Protein AF-A0A2B7X7X5-F1 (afdb_monomer)

Sequence (63 aa):
MTYLHIRMKPYTQVEGEAQGDETALSNLLKDLSQGPEFARVAKLENSEIELKEGEKSFVVTRG

Foldseek 3Di:
DFFFAWPDDPDADTGTTHDDPPVVVVVVQVDVCPDPPPDHDPDDDDDGDDDDPPDDDHDDDDD

Mean predicted aligned error: 7.37 Å

pLDDT: mean 80.97, std 16.54, range [37.88, 95.75]

InterPro domains:
  IPR001792 Acylphosphatase-like domain [PF00708] (9-59)
  IPR001792 Acylphosphatase-like domain [PS51160] (1-62)
  IPR036046 Acylphosphatase-like domain superfamily [SSF54975] (11-60)

Solvent-accessible surface area (backbone atoms only — not comparable to full-atom values): 4317 Å² total; per-residue (Å²): 109,52,38,58,31,76,42,74,52,95,93,82,47,72,41,57,63,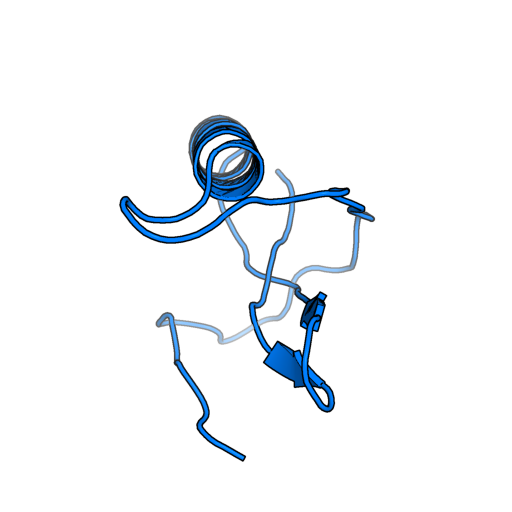39,80,43,53,54,68,62,47,54,51,50,52,53,50,55,56,54,41,58,99,93,50,80,54,90,76,84,87,87,64,85,67,83,86,72,85,88,76,86,74,94,78,85,74,86,129

Organism: NCBI:txid2060905

Structure (mmCIF, N/CA/C/O backbone):
data_AF-A0A2B7X7X5-F1
#
_entry.id   AF-A0A2B7X7X5-F1
#
loop_
_atom_site.group_PDB
_atom_site.id
_atom_site.type_symbol
_atom_site.label_atom_id
_atom_site.label_alt_id
_atom_site.label_comp_id
_atom_site.label_asym_id
_atom_site.label_entity_id
_atom_site.label_seq_id
_atom_site.pdbx_PDB_ins_code
_atom_site.Cartn_x
_atom_site.Cartn_y
_atom_site.Cartn_z
_atom_site.occupancy
_atom_site.B_iso_or_equiv
_atom_site.auth_seq_id
_atom_site.auth_comp_id
_atom_site.auth_asym_id
_atom_site.auth_atom_id
_atom_site.pdbx_PDB_model_num
ATOM 1 N N . MET A 1 1 ? -6.925 2.867 14.459 1.00 44.62 1 MET A N 1
ATOM 2 C CA . MET A 1 1 ? -6.943 1.718 13.524 1.00 44.62 1 MET A CA 1
ATOM 3 C C . MET A 1 1 ? -7.548 2.180 12.206 1.00 44.62 1 MET A C 1
ATOM 5 O O . MET A 1 1 ? -8.648 2.710 12.241 1.00 44.62 1 MET A O 1
ATOM 9 N N . THR A 1 2 ? -6.803 2.075 11.103 1.00 37.88 2 THR A N 1
ATOM 10 C CA . THR A 1 2 ? -6.967 2.853 9.843 1.00 37.88 2 THR A CA 1
ATOM 11 C C . THR A 1 2 ? -7.443 1.934 8.672 1.00 37.88 2 THR A C 1
ATOM 13 O O . THR A 1 2 ? -7.687 0.751 8.912 1.00 37.88 2 THR A O 1
ATOM 16 N N . TYR A 1 3 ? -7.610 2.411 7.421 1.00 38.59 3 TYR A N 1
ATOM 17 C CA . TYR A 1 3 ? -8.164 1.603 6.303 1.00 38.59 3 TYR A CA 1
ATOM 18 C C . TYR A 1 3 ? -7.524 1.904 4.868 1.00 38.59 3 TYR A C 1
ATOM 20 O O . TYR A 1 3 ? -7.602 3.062 4.482 1.00 38.59 3 TYR A O 1
ATOM 28 N N . LEU A 1 4 ? -6.939 0.955 4.051 1.00 40.97 4 LEU A N 1
ATOM 29 C CA . LEU A 1 4 ? -6.441 0.992 2.588 1.00 40.97 4 LEU A CA 1
ATOM 30 C C . LEU A 1 4 ? -6.615 -0.175 1.401 1.00 40.97 4 LEU A C 1
ATOM 32 O O . LEU A 1 4 ? -5.917 -1.172 1.417 1.00 40.97 4 LEU A O 1
ATOM 36 N N . HIS A 1 5 ? -7.328 -0.014 0.229 1.00 47.12 5 HIS A N 1
ATOM 37 C CA . HIS A 1 5 ? -8.210 -0.843 -0.787 1.00 47.12 5 HIS A CA 1
ATOM 38 C C . HIS A 1 5 ? -7.783 -0.734 -2.254 1.00 47.12 5 HIS A C 1
ATOM 40 O O . HIS A 1 5 ? -8.319 0.005 -3.076 1.00 47.12 5 HIS A O 1
ATOM 46 N N . ILE A 1 6 ? -6.841 -1.498 -2.702 1.00 52.03 6 ILE A N 1
ATOM 47 C CA . ILE A 1 6 ? -6.099 -1.042 -3.869 1.00 52.03 6 ILE A CA 1
ATOM 48 C C . ILE A 1 6 ? -6.841 -1.349 -5.231 1.00 52.03 6 ILE A C 1
ATOM 50 O O . ILE A 1 6 ? -6.820 -2.482 -5.693 1.00 52.03 6 ILE A O 1
ATOM 54 N N . ARG A 1 7 ? -7.512 -0.376 -5.890 1.00 55.84 7 ARG A N 1
ATOM 55 C CA . ARG A 1 7 ? -8.115 -0.277 -7.248 1.00 55.84 7 ARG A CA 1
ATOM 56 C C . ARG A 1 7 ? -7.263 0.495 -8.266 1.00 55.84 7 ARG A C 1
ATOM 58 O O . ARG A 1 7 ? -6.837 1.606 -8.015 1.00 55.84 7 ARG A O 1
ATOM 65 N N . MET A 1 8 ? -7.114 -0.014 -9.488 1.00 49.22 8 MET A N 1
ATOM 66 C CA . MET A 1 8 ? -6.397 0.686 -10.574 1.00 49.22 8 MET A CA 1
ATOM 67 C C . MET A 1 8 ? -7.329 1.536 -11.463 1.00 49.22 8 MET A C 1
ATOM 69 O O . MET A 1 8 ? -8.394 1.069 -11.861 1.00 49.22 8 MET A O 1
ATOM 73 N N . LYS A 1 9 ? -6.910 2.762 -11.812 1.00 53.31 9 LYS A N 1
ATOM 74 C CA . LYS A 1 9 ? -7.530 3.685 -12.799 1.00 53.31 9 LYS A CA 1
ATOM 75 C C . LYS A 1 9 ? -6.629 3.791 -14.048 1.00 53.31 9 LYS A C 1
ATOM 77 O O . LYS A 1 9 ? -5.462 3.408 -13.961 1.00 53.31 9 LYS A O 1
ATOM 82 N N . PRO A 1 10 ? -7.104 4.278 -15.218 1.00 53.19 10 PRO A N 1
ATOM 83 C CA . PRO A 1 10 ? -6.320 4.199 -16.450 1.00 53.19 10 PRO A CA 1
ATOM 84 C C . PRO A 1 10 ? -4.912 4.829 -16.365 1.00 53.19 10 PRO A C 1
ATOM 86 O O . PRO A 1 10 ? -4.727 6.003 -16.055 1.00 53.19 10 PRO A O 1
ATOM 89 N N . TYR A 1 11 ? -3.966 3.950 -16.708 1.00 61.78 11 TYR A N 1
ATOM 90 C CA . TYR A 1 11 ? -2.529 4.017 -17.003 1.00 61.78 11 TYR A CA 1
ATOM 91 C C . TYR A 1 11 ? -1.484 4.263 -15.906 1.00 61.78 11 TYR A C 1
ATOM 93 O O . TYR A 1 11 ? -0.395 3.713 -16.062 1.00 61.78 11 TYR A O 1
ATOM 101 N N . THR A 1 12 ? -1.733 4.986 -14.809 1.00 77.38 12 THR A N 1
ATOM 102 C CA . THR A 1 12 ? -0.649 5.231 -13.817 1.00 77.38 12 THR A CA 1
ATOM 103 C C . THR A 1 12 ? -1.059 5.203 -12.350 1.00 77.38 12 THR A C 1
ATOM 105 O O . THR A 1 12 ? -0.188 5.322 -11.487 1.00 77.38 12 THR A O 1
ATOM 108 N N . GLN A 1 13 ? -2.347 5.048 -12.044 1.00 82.88 13 GLN A N 1
ATOM 109 C CA . GLN A 1 13 ? -2.842 5.202 -10.680 1.00 82.88 13 GLN A CA 1
ATOM 110 C C . GLN A 1 13 ? -3.436 3.910 -10.133 1.00 82.88 13 GLN A C 1
ATOM 112 O O . GLN A 1 13 ? -4.219 3.220 -10.789 1.00 82.88 13 GLN A O 1
ATOM 117 N N . VAL A 1 14 ? -3.077 3.643 -8.882 1.00 87.69 14 VAL A N 1
ATOM 118 C CA . VAL A 1 14 ? -3.637 2.606 -8.029 1.00 87.69 14 VAL A CA 1
ATOM 119 C C . VAL A 1 14 ? -4.159 3.299 -6.755 1.00 87.69 14 VAL A C 1
ATOM 121 O O . VAL A 1 14 ? -3.472 4.153 -6.210 1.00 87.69 14 VAL A O 1
ATOM 124 N N . GLU A 1 15 ? -5.371 3.003 -6.300 1.00 86.62 15 GLU A N 1
ATOM 125 C CA . GLU A 1 15 ? -6.167 3.753 -5.306 1.00 86.62 15 GLU A CA 1
ATOM 126 C C . GLU A 1 15 ? -6.686 2.840 -4.210 1.00 86.62 15 GLU A C 1
ATOM 128 O O . GLU A 1 15 ? -7.059 1.766 -4.597 1.00 86.62 15 GLU A O 1
ATOM 133 N N . GLY A 1 16 ? -6.878 3.223 -2.932 1.00 87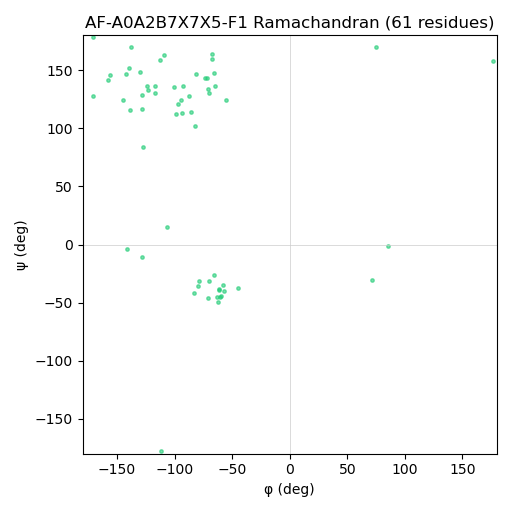.81 16 GLY A N 1
ATOM 134 C CA . GLY A 1 16 ? -7.664 2.357 -2.034 1.00 87.81 16 GLY A CA 1
ATOM 135 C C . GLY A 1 16 ? -7.943 2.578 -0.532 1.00 87.81 16 GLY A C 1
ATOM 136 O O . GLY A 1 16 ? -7.061 3.042 0.143 1.00 87.81 16 GLY A O 1
ATOM 137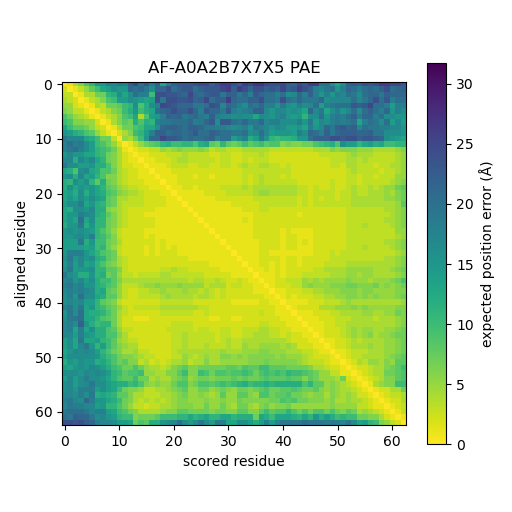 N N . GLU A 1 17 ? -9.030 1.964 0.019 1.00 89.56 17 GLU A N 1
ATOM 138 C CA . GLU A 1 17 ? -9.518 1.341 1.353 1.00 89.56 17 GLU A CA 1
ATOM 139 C C . GLU A 1 17 ? -9.364 -0.223 1.971 1.00 89.56 17 GLU A C 1
ATOM 141 O O . GLU A 1 17 ? -9.671 -1.293 1.447 1.00 89.56 17 GLU A O 1
ATOM 146 N N . ALA A 1 18 ? -8.879 -0.493 3.175 1.00 90.38 18 ALA A N 1
ATOM 147 C CA . ALA A 1 18 ? -8.582 -1.838 3.749 1.00 90.38 18 ALA A CA 1
ATOM 148 C C . ALA A 1 18 ? -8.239 -1.789 5.214 1.00 90.38 18 ALA A C 1
ATOM 150 O O . ALA A 1 18 ? -7.287 -1.152 5.628 1.00 90.38 18 ALA A O 1
ATOM 151 N N . GLN A 1 19 ? -8.926 -2.590 5.988 1.00 89.44 19 GLN A N 1
ATOM 152 C CA . GLN A 1 19 ? -8.898 -2.509 7.431 1.00 89.44 19 GLN A CA 1
ATOM 153 C C . GLN A 1 19 ? -7.697 -3.194 8.052 1.00 89.44 19 GLN A C 1
ATOM 155 O O . GLN A 1 19 ? -7.284 -4.265 7.613 1.00 89.44 19 GLN A O 1
ATOM 160 N N . GLY A 1 20 ? -7.224 -2.646 9.164 1.00 88.75 20 GLY A N 1
ATOM 161 C CA . GLY A 1 20 ? -6.242 -3.326 9.990 1.00 88.75 20 GLY A CA 1
ATOM 162 C C . GLY A 1 20 ? -5.994 -2.634 11.318 1.00 88.75 20 GLY A C 1
ATOM 163 O O . GLY A 1 20 ? -6.548 -1.573 11.627 1.00 88.75 20 GLY A O 1
ATOM 164 N N . ASP A 1 21 ? -5.124 -3.241 12.114 1.00 91.31 21 ASP A N 1
ATOM 165 C CA . ASP A 1 21 ? -4.513 -2.522 13.215 1.00 91.31 21 ASP A CA 1
ATOM 166 C C . ASP A 1 21 ? -3.565 -1.423 12.698 1.00 91.31 21 ASP A C 1
ATOM 168 O O . ASP A 1 21 ? -3.117 -1.436 11.550 1.00 91.31 21 ASP A O 1
ATOM 172 N N . GLU A 1 22 ? -3.262 -0.441 13.544 1.00 89.81 22 GLU A N 1
ATOM 173 C CA . GLU A 1 22 ? -2.420 0.701 13.168 1.00 89.81 22 GLU A CA 1
ATOM 174 C C . GLU A 1 22 ? -1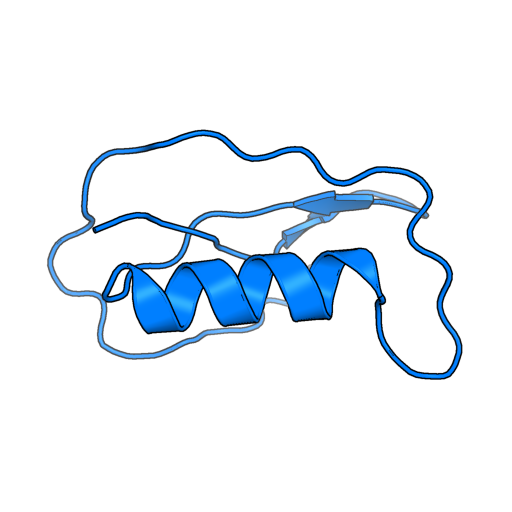.028 0.278 12.675 1.00 89.81 22 GLU A C 1
ATOM 176 O O . GLU A 1 22 ? -0.493 0.876 11.740 1.00 89.81 22 GLU A O 1
ATOM 181 N N . THR A 1 23 ? -0.462 -0.790 13.245 1.00 94.06 23 THR A N 1
ATOM 182 C CA . THR A 1 23 ? 0.869 -1.275 12.863 1.00 94.06 23 THR A CA 1
ATOM 183 C C . THR A 1 23 ? 0.836 -1.903 11.474 1.00 94.06 23 THR A C 1
ATOM 185 O O . THR A 1 23 ? 1.677 -1.578 10.634 1.00 94.06 23 THR A O 1
ATOM 188 N N . ALA A 1 24 ? -0.154 -2.754 11.197 1.00 91.50 24 ALA A N 1
ATOM 189 C CA . ALA A 1 24 ? -0.340 -3.366 9.885 1.00 91.50 24 ALA A CA 1
ATOM 190 C C . ALA A 1 24 ? -0.496 -2.314 8.776 1.00 91.50 24 ALA A C 1
ATOM 192 O O . ALA A 1 24 ? 0.076 -2.448 7.695 1.00 91.50 24 ALA A O 1
ATOM 193 N N . LEU A 1 25 ? -1.220 -1.233 9.056 1.00 92.12 25 LEU A N 1
ATOM 194 C CA . LEU A 1 25 ? -1.519 -0.201 8.064 1.00 92.12 25 LEU A CA 1
ATOM 195 C C . LEU A 1 25 ? -0.367 0.763 7.848 1.00 92.12 25 LEU A C 1
ATOM 197 O O . LEU A 1 25 ? -0.117 1.168 6.716 1.00 92.12 25 LEU A O 1
ATOM 201 N N . SER A 1 26 ? 0.368 1.086 8.909 1.00 93.88 26 SER A N 1
ATOM 202 C CA . SER A 1 26 ? 1.616 1.837 8.801 1.00 93.88 26 SER A CA 1
ATOM 203 C C . SER A 1 26 ? 2.631 1.092 7.925 1.00 93.88 26 SER A C 1
ATOM 205 O O . SER A 1 26 ? 3.219 1.677 7.012 1.00 93.88 26 SER A O 1
ATOM 207 N N . ASN A 1 27 ? 2.764 -0.226 8.119 1.00 95.75 27 ASN A N 1
ATOM 208 C CA . ASN A 1 27 ? 3.613 -1.068 7.274 1.00 95.75 27 ASN A CA 1
ATOM 209 C C . ASN A 1 27 ? 3.127 -1.097 5.819 1.00 95.75 27 ASN A C 1
ATOM 211 O O . ASN A 1 27 ? 3.925 -0.896 4.908 1.00 95.75 27 ASN A O 1
ATOM 215 N N . LEU A 1 28 ? 1.821 -1.252 5.595 1.00 93.94 28 LEU A N 1
ATOM 216 C CA . LEU A 1 28 ? 1.247 -1.239 4.250 1.00 93.94 28 LEU A CA 1
ATOM 217 C C . LEU A 1 28 ? 1.502 0.091 3.519 1.00 93.94 28 LEU A C 1
ATOM 219 O O . LEU A 1 28 ? 1.917 0.087 2.362 1.00 93.94 28 LEU A O 1
ATOM 223 N N . LEU A 1 29 ? 1.299 1.235 4.181 1.00 93.62 29 LEU A N 1
ATOM 224 C CA . LEU A 1 29 ? 1.574 2.555 3.598 1.00 93.62 29 LEU A CA 1
ATOM 225 C C . LEU A 1 29 ? 3.056 2.722 3.242 1.00 93.62 29 LEU A C 1
ATOM 227 O O . LEU A 1 29 ? 3.385 3.283 2.195 1.00 93.62 29 LEU A O 1
ATOM 231 N N . LYS A 1 30 ? 3.956 2.203 4.084 1.00 95.38 30 LYS A N 1
ATOM 232 C CA . LYS A 1 30 ? 5.393 2.192 3.805 1.00 95.38 30 LYS A CA 1
ATOM 233 C C . LYS A 1 30 ? 5.706 1.361 2.562 1.00 95.38 30 LYS A C 1
ATOM 235 O O . LYS A 1 30 ? 6.382 1.870 1.668 1.00 95.38 30 LYS A O 1
ATOM 240 N N . ASP A 1 31 ? 5.189 0.142 2.470 1.00 95.25 31 ASP A N 1
ATOM 241 C CA . ASP A 1 31 ? 5.422 -0.741 1.323 1.00 95.25 31 ASP A CA 1
ATOM 242 C C . ASP A 1 31 ? 4.877 -0.121 0.027 1.00 95.25 31 ASP A C 1
ATOM 244 O O . ASP A 1 31 ? 5.539 -0.135 -1.012 1.00 95.25 31 ASP A O 1
ATOM 248 N N . LEU A 1 32 ? 3.716 0.537 0.089 1.00 93.81 32 LEU A N 1
ATOM 249 C CA . LEU A 1 32 ? 3.145 1.236 -1.063 1.00 93.81 32 LEU A CA 1
ATOM 250 C C . LEU A 1 32 ? 3.914 2.483 -1.461 1.00 93.81 32 LEU A C 1
ATOM 252 O O . LEU A 1 32 ? 3.951 2.802 -2.640 1.00 93.81 32 LEU A O 1
ATOM 256 N N . SER A 1 33 ? 4.543 3.184 -0.519 1.00 93.38 33 SER A N 1
ATOM 257 C CA . SER A 1 33 ? 5.406 4.319 -0.858 1.00 93.38 33 SER A CA 1
ATOM 258 C C . SER A 1 33 ? 6.658 3.892 -1.634 1.00 93.38 33 SER A C 1
ATOM 260 O O . SER A 1 33 ? 7.194 4.677 -2.415 1.00 93.38 33 SER A O 1
ATOM 262 N N . GLN A 1 34 ? 7.108 2.646 -1.446 1.00 94.62 34 GLN A N 1
ATOM 263 C CA . GLN A 1 34 ? 8.228 2.060 -2.183 1.00 94.62 34 GLN A CA 1
ATOM 264 C C . GLN A 1 34 ? 7.771 1.501 -3.534 1.00 94.62 34 GLN A C 1
ATOM 266 O O . GLN A 1 34 ? 8.428 1.722 -4.551 1.00 94.62 34 GLN A O 1
ATOM 271 N N . GLY A 1 35 ? 6.613 0.840 -3.550 1.00 91.38 35 GLY A N 1
ATOM 272 C CA . GLY A 1 35 ? 6.131 0.091 -4.703 1.00 91.38 35 GLY A CA 1
ATOM 273 C C . GLY A 1 35 ? 6.882 -1.236 -4.899 1.00 91.38 35 GLY A C 1
ATOM 274 O O . GLY A 1 35 ? 7.880 -1.507 -4.232 1.00 91.38 35 GLY A O 1
ATOM 275 N N . PRO A 1 36 ? 6.395 -2.105 -5.801 1.00 91.31 36 PRO A N 1
ATOM 276 C CA . PRO A 1 36 ? 7.086 -3.343 -6.156 1.00 91.31 36 PRO A CA 1
ATOM 277 C C . PRO A 1 36 ? 8.398 -3.071 -6.911 1.00 91.31 36 PRO A C 1
ATOM 279 O O . PRO A 1 36 ? 8.587 -1.994 -7.467 1.00 91.31 36 PRO A O 1
ATOM 282 N N . GLU A 1 37 ? 9.265 -4.085 -6.999 1.00 94.69 37 GLU A N 1
ATOM 283 C CA . GLU A 1 37 ? 10.651 -4.007 -7.507 1.00 94.69 37 GLU A CA 1
ATOM 284 C C . GLU A 1 37 ? 10.842 -3.205 -8.811 1.00 94.69 37 GLU A C 1
ATOM 286 O O . GLU A 1 37 ? 11.821 -2.477 -8.954 1.00 94.69 37 GLU A O 1
ATOM 291 N N . PHE A 1 38 ? 9.898 -3.296 -9.752 1.00 91.06 38 PHE A N 1
ATOM 292 C CA . PHE A 1 38 ? 9.981 -2.644 -11.067 1.00 91.06 38 PHE A CA 1
ATOM 293 C C 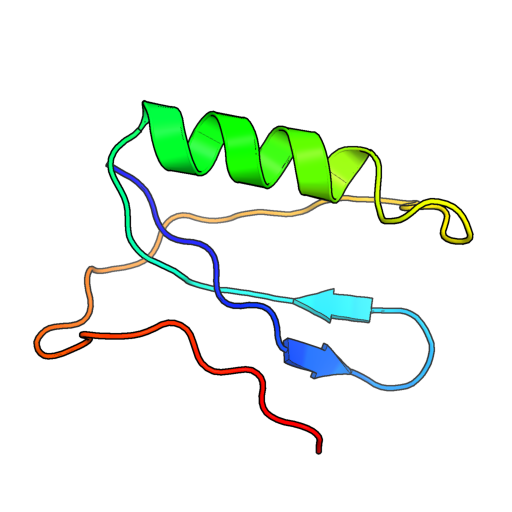. PHE A 1 38 ? 9.047 -1.436 -11.230 1.00 91.06 38 PHE A C 1
ATOM 295 O O . PHE A 1 38 ? 8.801 -0.993 -12.353 1.00 91.06 38 PHE A O 1
ATOM 302 N N . ALA A 1 39 ? 8.504 -0.903 -10.136 1.00 89.50 39 ALA A N 1
ATOM 303 C CA . ALA A 1 39 ? 7.639 0.270 -10.148 1.00 89.50 39 ALA A CA 1
ATOM 304 C C . ALA A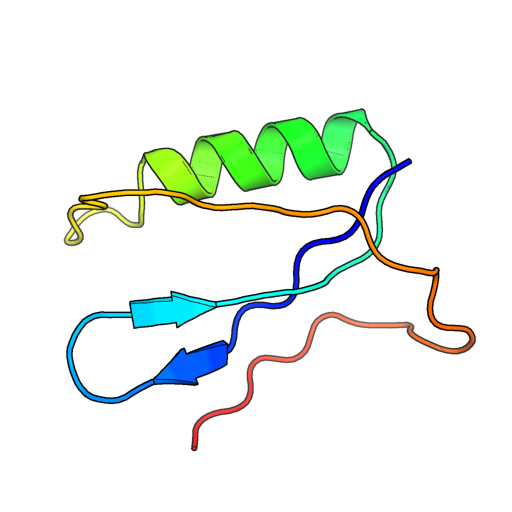 1 39 ? 8.296 1.468 -9.459 1.00 89.50 39 ALA A C 1
ATOM 306 O O . ALA A 1 39 ? 9.195 1.341 -8.633 1.00 89.50 39 ALA A O 1
ATOM 307 N N . ARG A 1 40 ? 7.804 2.663 -9.792 1.00 90.50 40 ARG A N 1
ATOM 308 C CA . ARG A 1 40 ? 8.163 3.900 -9.104 1.00 90.50 40 ARG A CA 1
ATOM 309 C C . ARG A 1 40 ? 6.898 4.629 -8.691 1.00 90.50 40 ARG A C 1
ATOM 311 O O . ARG A 1 40 ? 6.139 5.078 -9.548 1.00 90.50 40 ARG A O 1
ATOM 318 N N . VAL A 1 41 ? 6.703 4.789 -7.387 1.00 91.25 41 VAL A N 1
ATOM 319 C CA . VAL A 1 41 ? 5.569 5.539 -6.844 1.00 91.25 41 VAL A CA 1
ATOM 320 C C . VAL A 1 41 ? 5.929 7.017 -6.797 1.00 91.25 41 VAL A C 1
ATOM 322 O O . VAL A 1 41 ? 6.851 7.436 -6.104 1.00 91.25 41 V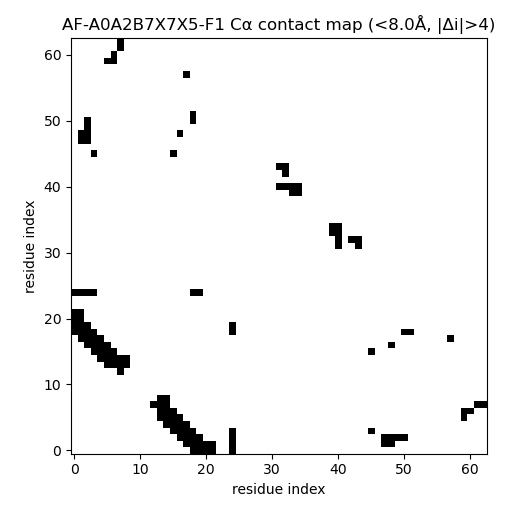AL A O 1
ATOM 325 N N . ALA A 1 42 ? 5.232 7.814 -7.606 1.00 92.25 42 ALA A N 1
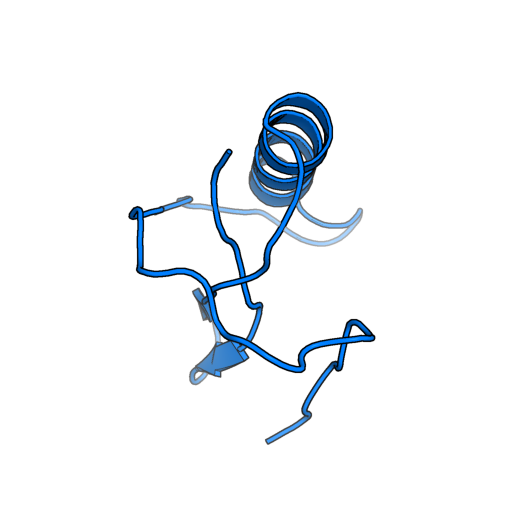ATOM 326 C CA . ALA A 1 42 ? 5.468 9.253 -7.686 1.00 92.25 42 ALA A CA 1
ATOM 327 C C . ALA A 1 42 ? 4.825 10.017 -6.519 1.00 92.25 42 ALA A C 1
ATOM 329 O O . ALA A 1 42 ? 5.334 11.057 -6.107 1.00 92.25 42 ALA A O 1
ATOM 330 N N . LYS A 1 43 ? 3.698 9.512 -6.007 1.00 91.50 43 LYS A N 1
ATOM 331 C CA . LYS A 1 43 ? 2.929 10.110 -4.917 1.00 91.50 43 LYS A CA 1
ATOM 332 C C . LYS A 1 43 ? 2.072 9.035 -4.250 1.00 91.50 43 LYS A C 1
ATOM 334 O O . LYS A 1 43 ? 1.514 8.194 -4.950 1.00 91.50 43 LYS A O 1
ATOM 339 N N . LEU A 1 44 ? 1.951 9.103 -2.926 1.00 92.81 44 LEU A N 1
ATOM 340 C CA . LEU A 1 44 ? 0.976 8.344 -2.145 1.00 92.81 44 LEU A CA 1
ATOM 341 C C . LEU A 1 44 ? 0.025 9.336 -1.467 1.00 92.81 44 LEU A C 1
ATOM 343 O O . LEU A 1 44 ? 0.476 10.299 -0.849 1.00 92.81 44 LEU A O 1
ATOM 347 N N . GLU A 1 45 ? -1.276 9.102 -1.602 1.00 92.81 45 GLU A N 1
ATOM 348 C CA . GLU A 1 45 ? -2.331 9.841 -0.907 1.00 92.81 45 GLU A CA 1
ATOM 349 C C . GLU A 1 45 ? -3.189 8.840 -0.131 1.00 92.81 45 GLU A C 1
ATOM 351 O O . GLU A 1 45 ? -3.515 7.772 -0.651 1.00 92.81 45 GLU A O 1
ATOM 356 N N . ASN A 1 46 ? -3.542 9.172 1.110 1.00 90.56 46 ASN A N 1
ATOM 357 C CA . ASN A 1 46 ? -4.401 8.348 1.954 1.00 90.56 46 ASN A CA 1
ATOM 358 C C . ASN A 1 46 ? -5.384 9.218 2.748 1.00 90.56 46 ASN A C 1
ATOM 360 O O . ASN A 1 46 ? -5.093 10.366 3.084 1.00 90.56 46 ASN A O 1
ATOM 364 N N . SER A 1 47 ? -6.539 8.646 3.068 1.00 91.62 47 SER A N 1
ATOM 365 C CA . SER A 1 47 ? -7.582 9.266 3.885 1.00 91.62 47 SER A CA 1
ATOM 366 C C . SER A 1 47 ? -8.213 8.208 4.777 1.00 91.62 47 SER A C 1
ATOM 368 O O . SER A 1 47 ? -8.332 7.052 4.373 1.00 91.62 47 SER A O 1
ATOM 370 N N . GLU A 1 48 ? -8.637 8.594 5.973 1.00 89.19 48 GLU A N 1
ATOM 371 C CA . GLU A 1 48 ? -9.424 7.707 6.827 1.00 89.19 48 GLU A CA 1
ATOM 372 C C . GLU A 1 48 ? -10.847 7.575 6.289 1.00 89.19 48 GLU A C 1
ATOM 374 O O . GLU A 1 48 ? -11.419 8.542 5.783 1.00 89.19 48 GLU A O 1
ATOM 379 N N . ILE A 1 49 ? -11.416 6.378 6.411 1.00 87.75 49 ILE A N 1
ATOM 380 C CA . ILE A 1 49 ? -12.825 6.127 6.123 1.00 87.75 49 ILE A CA 1
ATOM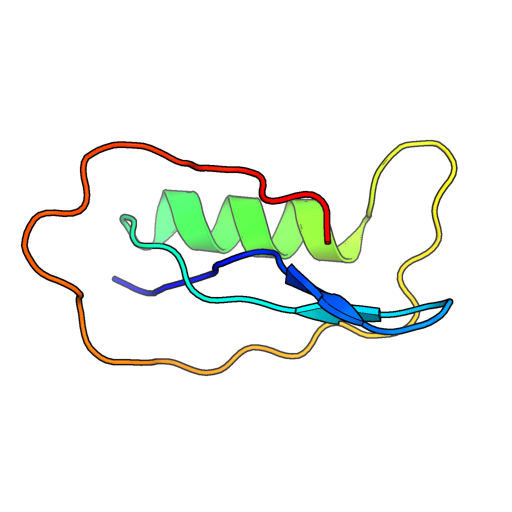 381 C C . ILE A 1 49 ? -13.430 5.209 7.188 1.00 87.75 49 ILE A C 1
ATOM 383 O O . ILE A 1 49 ? -12.711 4.634 8.007 1.00 87.75 49 ILE A O 1
ATOM 387 N N . GLU A 1 50 ? -14.753 5.071 7.163 1.00 87.62 50 GLU A N 1
ATOM 388 C CA . GLU A 1 50 ? -15.487 4.208 8.088 1.00 87.62 50 GLU A CA 1
ATOM 389 C C . GLU A 1 50 ? -15.171 2.722 7.883 1.00 87.62 50 GLU A C 1
ATOM 391 O O . GLU A 1 50 ? -14.932 2.259 6.764 1.00 87.62 50 GLU A O 1
ATOM 396 N N . LEU A 1 51 ? -15.207 1.969 8.986 1.00 84.88 51 LEU A N 1
ATOM 397 C CA . LEU A 1 51 ? -15.015 0.523 8.966 1.00 84.88 51 LEU A CA 1
ATOM 398 C C . LEU A 1 51 ? -16.156 -0.149 8.198 1.00 84.88 51 LEU A C 1
ATOM 400 O O . LEU A 1 51 ? -17.329 0.162 8.414 1.00 84.88 51 LEU A O 1
ATOM 404 N N . LYS A 1 52 ? -15.819 -1.121 7.348 1.00 85.38 52 LYS A N 1
ATOM 405 C CA . LYS A 1 52 ? -16.815 -1.935 6.644 1.00 85.38 52 LYS A CA 1
ATOM 406 C C . LYS A 1 52 ? -17.041 -3.245 7.386 1.00 85.38 52 LYS A C 1
ATOM 408 O O . LYS A 1 52 ? -16.119 -4.036 7.589 1.00 85.38 52 LYS A O 1
ATOM 413 N N . GLU A 1 53 ? -18.281 -3.482 7.802 1.00 83.31 53 GLU A N 1
ATOM 414 C CA . GLU A 1 53 ? -18.655 -4.747 8.430 1.00 83.31 53 GLU A CA 1
ATOM 415 C C . GLU A 1 53 ? -18.684 -5.894 7.413 1.00 83.31 53 GLU A C 1
ATOM 417 O O . GLU A 1 53 ? -19.110 -5.741 6.269 1.00 83.31 53 GLU A O 1
ATOM 422 N N . GLY A 1 54 ? -18.265 -7.079 7.856 1.00 83.81 54 GLY A N 1
ATOM 423 C CA . GLY A 1 54 ? -18.379 -8.308 7.070 1.00 83.81 54 GLY A CA 1
ATOM 424 C C . GLY A 1 54 ? -17.236 -8.579 6.089 1.00 83.81 54 GLY A C 1
ATOM 425 O O . GLY A 1 54 ? -17.243 -9.645 5.470 1.00 83.81 54 GLY A O 1
ATOM 426 N N . GLU A 1 55 ? -16.233 -7.702 5.978 1.00 78.75 55 GLU A N 1
ATOM 427 C CA . GLU A 1 55 ? -15.008 -8.010 5.232 1.00 78.75 55 GLU A CA 1
ATOM 428 C C . GLU A 1 55 ? -14.162 -9.067 5.957 1.00 78.75 55 GLU A C 1
ATOM 430 O O . GLU A 1 55 ? -13.905 -8.981 7.157 1.00 78.75 55 GLU A O 1
ATOM 435 N N . LYS A 1 56 ? -13.740 -10.099 5.217 1.00 78.75 56 LYS A N 1
ATOM 436 C CA . LYS A 1 56 ? -12.996 -11.253 5.763 1.00 78.75 56 LYS A CA 1
ATOM 437 C C . LYS A 1 56 ? -11.703 -11.565 5.017 1.00 78.75 56 LYS A C 1
ATOM 439 O O . LYS A 1 56 ? -10.929 -12.404 5.469 1.00 78.75 56 LYS A O 1
ATOM 444 N N . SER A 1 57 ? -11.488 -10.948 3.859 1.00 80.31 57 SER A N 1
ATOM 445 C CA . SER A 1 57 ? -10.376 -11.279 2.972 1.00 80.31 57 SER A CA 1
ATOM 446 C C . SER A 1 57 ? -10.017 -10.110 2.071 1.00 80.31 57 SER A C 1
ATOM 448 O O . SER A 1 57 ? -10.900 -9.410 1.582 1.00 80.31 57 SER A O 1
ATOM 450 N N . PHE A 1 58 ? -8.728 -9.979 1.777 1.00 80.25 58 PHE A N 1
ATOM 451 C CA . PHE A 1 58 ? -8.234 -9.088 0.737 1.00 80.25 58 PHE A CA 1
ATOM 452 C C . PHE A 1 58 ? -8.589 -9.631 -0.655 1.00 80.25 58 PHE A C 1
ATOM 454 O O . PHE A 1 58 ? -8.394 -10.817 -0.930 1.00 80.25 58 PHE A O 1
ATOM 461 N N . VAL A 1 59 ? -9.095 -8.768 -1.539 1.00 83.00 59 VAL A N 1
ATOM 462 C CA . VAL A 1 59 ? -9.495 -9.132 -2.905 1.00 83.00 59 VAL A CA 1
ATOM 463 C C . VAL A 1 59 ? -8.843 -8.177 -3.896 1.00 83.00 59 VAL A C 1
ATOM 465 O O . VAL A 1 59 ? -8.975 -6.964 -3.777 1.00 83.00 59 VAL A O 1
ATOM 468 N N . VAL A 1 60 ? -8.181 -8.732 -4.913 1.00 80.00 60 VAL A N 1
ATOM 469 C CA . VAL A 1 60 ? -7.662 -7.963 -6.051 1.00 80.00 60 VAL A CA 1
ATOM 470 C C . VAL A 1 60 ? -8.644 -8.083 -7.208 1.00 80.00 60 VAL A C 1
ATOM 472 O O . VAL A 1 60 ? -8.789 -9.154 -7.797 1.00 80.00 60 VAL A O 1
ATOM 475 N N . THR A 1 61 ? -9.304 -6.985 -7.562 1.00 76.00 61 THR A N 1
ATOM 476 C CA . THR A 1 61 ? -10.179 -6.930 -8.739 1.00 76.00 61 THR A CA 1
ATOM 477 C C . THR A 1 61 ? -9.411 -6.395 -9.939 1.00 76.00 61 THR A C 1
ATOM 479 O O . THR A 1 61 ? -8.865 -5.292 -9.888 1.00 76.00 61 THR A O 1
ATOM 482 N N . ARG A 1 62 ? -9.387 -7.158 -11.033 1.00 71.69 62 ARG A N 1
ATOM 483 C CA . ARG A 1 62 ? -8.893 -6.689 -12.333 1.00 71.69 62 ARG A CA 1
ATOM 484 C C . ARG A 1 62 ? -10.097 -6.179 -13.124 1.00 71.69 62 ARG A C 1
ATOM 486 O O . ARG A 1 62 ? -10.998 -6.968 -13.400 1.00 71.69 62 ARG A O 1
ATOM 493 N N . GLY A 1 63 ? -10.138 -4.870 -13.366 1.00 55.44 63 GLY A N 1
ATOM 494 C CA . GLY A 1 63 ? -11.123 -4.217 -14.235 1.00 55.44 63 GLY A CA 1
ATOM 495 C C . GLY A 1 63 ? -10.672 -4.186 -15.684 1.00 55.44 63 GLY A C 1
ATOM 496 O O . GLY A 1 63 ? -9.450 -4.345 -15.913 1.00 55.44 63 GLY A O 1
#

Radius of gyration: 12.14 Å; Cα contacts (8 Å, |Δi|>4): 65; chains: 1; bounding box: 29×21×30 Å

Secondary structure (DSSP, 8-state):
--B---EEETTTEEE---B--HHHHHHHHHHHHH-STT---S-------PPPTT--S------